Protein AF-A0A4R1BH37-F1 (afdb_monomer)

Solvent-accessible surface area (backbone atoms only — not comparable to full-atom values): 6910 Å² total; per-residue (Å²): 141,81,88,80,86,77,82,84,83,76,87,78,87,71,73,80,75,77,74,80,73,77,69,78,73,62,72,73,43,74,45,55,80,87,76,47,50,66,44,36,47,52,44,47,51,53,51,50,50,56,37,46,77,72,46,26,46,81,37,82,75,42,35,30,42,54,98,69,37,42,34,42,36,29,34,40,34,41,74,90,49,98,51,72,41,73,45,74,50,37,25,31,73,80,26,50,68,58,87,84,79,88,71,98,50,96,68,86,130

Sequence (109 aa):
MKKILLAGILLSASTLSIVEANATSSPVHHVQRLALPKNVADAFSAFEAQYAAQGFILTNVQWSHSKNKYTATYLIADMASDNVYDGSASWLANGQRVTGGTGSGTTPE

Radius of gyration: 25.12 Å; Cα contacts (8 Å, |Δi|>4): 136; chains: 1; bounding box: 30×71×72 Å

Foldseek 3Di:
DDDDDDDDDDDDPDDPPPPPPPPPVPPFPWDDLVRAQPLQNVLVVVVQVVLVVVQWHWAPWIWTDDDQKIKTWTWIQHNVDRDIWTDMWMAGSNNHTDPDDDDPTPDDD

Secondary structure (DSSP, 8-state):
----------------------------EEEPGGGS-HHHHHHHHHHHHHHHHTTEEEEEEEEEEETTEEEEEEEEEESSSS-EEEEEEEEETTS-B---S--------

Structure (mmCIF, N/CA/C/O backbone):
data_AF-A0A4R1BH37-F1
#
_entry.id   AF-A0A4R1BH37-F1
#
loop_
_atom_site.group_PDB
_atom_site.id
_atom_site.type_symbol
_atom_site.label_atom_id
_atom_site.label_alt_id
_atom_site.label_comp_id
_atom_site.label_asym_id
_atom_site.label_entity_id
_atom_site.label_seq_id
_atom_site.pdbx_PDB_ins_code
_atom_site.Cartn_x
_atom_site.Cartn_y
_atom_site.Cartn_z
_atom_site.occupancy
_atom_site.B_iso_or_equiv
_atom_site.auth_seq_id
_atom_site.auth_comp_id
_atom_site.auth_asym_id
_atom_site.auth_atom_id
_atom_site.pdbx_PDB_model_num
ATOM 1 N N . MET A 1 1 ? -9.038 59.282 54.828 1.00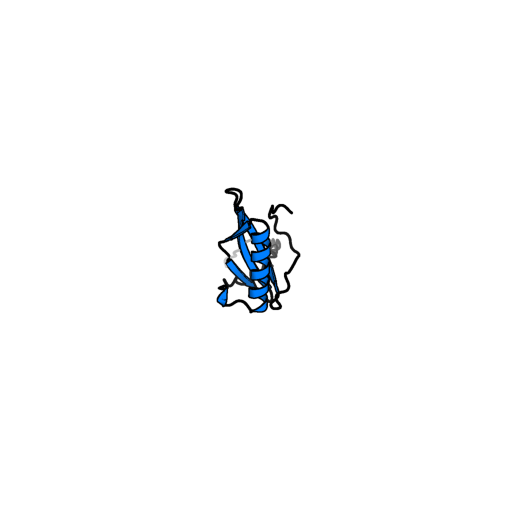 45.56 1 MET A N 1
ATOM 2 C CA . MET A 1 1 ? -9.546 59.917 53.592 1.00 45.56 1 MET A CA 1
ATOM 3 C C . MET A 1 1 ? -8.465 59.874 52.522 1.00 45.56 1 MET A C 1
ATOM 5 O O . MET A 1 1 ? -7.457 60.548 52.676 1.00 45.56 1 MET A O 1
ATOM 9 N N . LYS A 1 2 ? -8.654 59.091 51.456 1.00 36.28 2 LYS A N 1
ATOM 10 C CA . LYS A 1 2 ? -8.012 59.322 50.155 1.00 36.28 2 LYS A CA 1
ATOM 11 C C . LYS A 1 2 ? -8.803 58.545 49.110 1.00 36.28 2 LYS A C 1
ATOM 13 O O . LYS A 1 2 ? -8.931 57.330 49.196 1.00 36.28 2 LYS A O 1
ATOM 18 N N . LYS A 1 3 ? -9.443 59.297 48.222 1.00 49.47 3 LYS A N 1
ATOM 19 C CA . LYS A 1 3 ? -10.235 58.794 47.104 1.00 49.47 3 LYS A CA 1
ATOM 20 C C . LYS A 1 3 ? -9.249 58.372 46.022 1.00 49.47 3 LYS A C 1
ATOM 22 O O . LYS A 1 3 ? -8.390 59.173 45.667 1.00 49.47 3 LYS A O 1
ATOM 27 N N . ILE A 1 4 ? -9.387 57.163 45.499 1.00 63.59 4 ILE A N 1
ATOM 28 C CA . ILE A 1 4 ? -8.794 56.804 44.214 1.00 63.59 4 ILE A CA 1
ATOM 29 C C . ILE A 1 4 ? -9.963 56.365 43.342 1.00 63.59 4 ILE A C 1
ATOM 31 O O . ILE A 1 4 ? -10.448 55.243 43.441 1.00 63.59 4 ILE A O 1
ATOM 35 N N . LEU A 1 5 ? -10.469 57.320 42.559 1.00 48.69 5 LEU A N 1
ATOM 36 C CA . LEU A 1 5 ? -11.171 57.007 41.325 1.00 48.69 5 LEU A CA 1
ATOM 37 C C . LEU A 1 5 ? -10.109 56.561 40.323 1.00 48.69 5 LEU A C 1
ATOM 39 O O . LEU A 1 5 ? -9.158 57.306 40.083 1.00 48.69 5 LEU A O 1
ATOM 43 N N . LEU A 1 6 ? -10.314 55.414 39.684 1.00 52.66 6 LEU A N 1
ATOM 44 C CA . LEU A 1 6 ? -9.808 55.230 38.335 1.00 52.66 6 LEU A CA 1
ATOM 45 C C . LEU A 1 6 ? -10.910 54.631 37.471 1.00 52.66 6 LEU A C 1
ATOM 47 O O . LEU A 1 6 ? -11.567 53.660 37.837 1.00 52.66 6 LEU A O 1
ATOM 51 N N . ALA A 1 7 ? -11.150 55.355 36.386 1.00 52.69 7 ALA A N 1
ATOM 52 C CA . ALA A 1 7 ? -12.217 55.196 35.428 1.00 52.69 7 ALA A CA 1
ATOM 53 C C . ALA A 1 7 ? -12.138 53.862 34.678 1.00 52.69 7 ALA A C 1
ATOM 55 O O . ALA A 1 7 ? -11.090 53.224 34.596 1.00 52.69 7 ALA A O 1
ATOM 56 N N . GLY A 1 8 ? -13.296 53.469 34.153 1.00 50.03 8 GLY A N 1
ATOM 57 C CA . GLY A 1 8 ? -13.548 52.179 33.546 1.00 50.03 8 GLY A CA 1
ATOM 58 C C . GLY A 1 8 ? -12.628 51.800 32.393 1.00 50.03 8 GLY A C 1
ATOM 59 O O . GLY A 1 8 ? -12.232 52.611 31.560 1.00 50.03 8 GLY A O 1
ATOM 60 N N . ILE A 1 9 ? -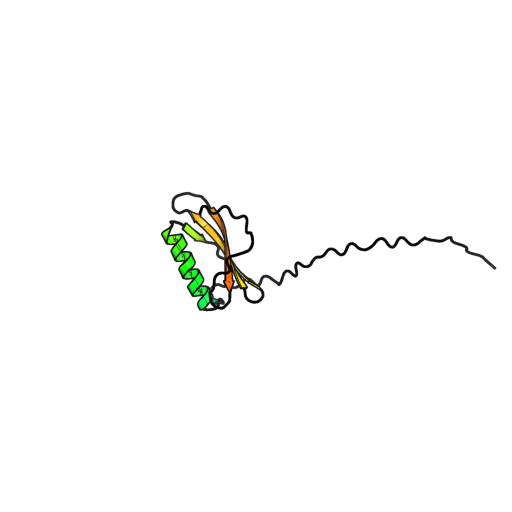12.400 50.496 32.316 1.00 55.41 9 ILE A N 1
ATOM 61 C CA . ILE A 1 9 ? -12.048 49.812 31.083 1.00 55.41 9 ILE A CA 1
ATOM 62 C C . ILE A 1 9 ? -13.338 49.118 30.661 1.00 55.41 9 ILE A C 1
ATOM 64 O O . ILE A 1 9 ? -13.776 48.148 31.280 1.00 55.41 9 ILE A O 1
ATOM 68 N N . LEU A 1 10 ? -14.006 49.723 29.677 1.00 51.03 10 LEU A N 1
ATOM 69 C CA . LEU A 1 10 ? -15.172 49.150 29.027 1.00 51.03 10 LEU A CA 1
ATOM 70 C C . LEU A 1 10 ? -14.824 47.769 28.466 1.00 51.03 10 LEU A C 1
ATOM 72 O O . LEU A 1 10 ? -13.775 47.568 27.855 1.00 51.03 10 LEU A O 1
ATOM 76 N N . LEU A 1 11 ? -15.771 46.853 28.650 1.00 46.66 11 LEU A N 1
ATOM 77 C CA . 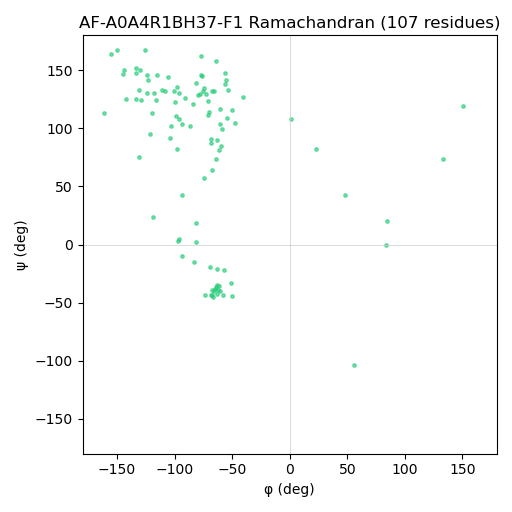LEU A 1 11 ? -15.879 45.582 27.957 1.00 46.66 11 LEU A CA 1
ATOM 78 C C . LEU A 1 11 ? -15.548 45.730 26.465 1.00 46.66 11 LEU A C 1
ATOM 80 O O . LEU A 1 11 ? -16.181 46.498 25.746 1.00 46.66 11 LEU A O 1
ATOM 84 N N . SER A 1 12 ? -14.626 44.905 25.985 1.00 52.03 12 SER A N 1
ATOM 85 C CA . SER A 1 12 ? -14.561 44.491 24.584 1.00 52.03 12 SER A CA 1
ATOM 86 C C . SER A 1 12 ? -14.431 42.976 24.567 1.00 52.03 12 SER A C 1
ATOM 88 O O . SER A 1 12 ? -13.356 42.410 24.389 1.00 52.03 12 SER A O 1
ATOM 90 N N . ALA A 1 13 ? -15.556 42.320 24.852 1.00 56.38 13 ALA A N 1
ATOM 91 C CA . ALA A 1 13 ? -15.757 40.915 24.557 1.00 56.38 13 ALA A CA 1
ATOM 92 C C . ALA A 1 13 ? -15.826 40.762 23.032 1.00 56.38 13 ALA A C 1
ATOM 94 O O . ALA A 1 13 ? -16.899 40.825 22.440 1.00 56.38 13 ALA A O 1
ATOM 95 N N . SER A 1 14 ? -14.670 40.591 22.403 1.00 49.44 14 SER 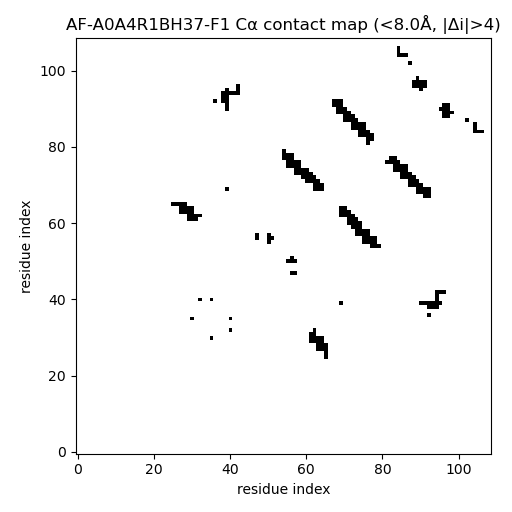A N 1
ATOM 96 C CA . SER A 1 14 ? -14.583 40.176 21.007 1.00 49.44 14 SER A CA 1
ATOM 97 C C . SER A 1 14 ? -14.189 38.712 21.011 1.00 49.44 14 SER A C 1
ATOM 99 O O . SER A 1 14 ? -13.020 38.364 21.151 1.00 49.44 14 SER A O 1
ATOM 101 N N . THR A 1 15 ? -15.234 37.887 20.998 1.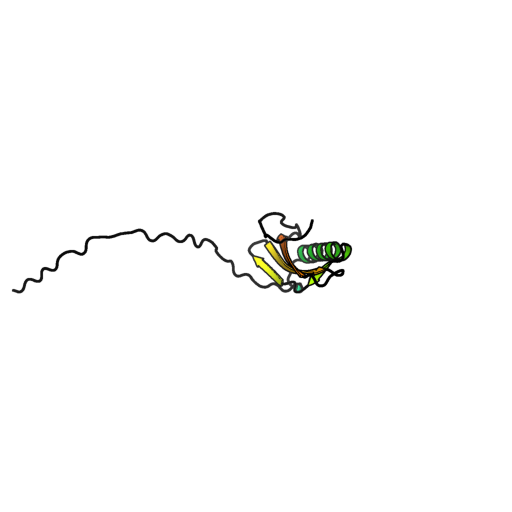00 54.69 15 THR A N 1
ATOM 102 C CA . THR A 1 15 ? -15.280 36.476 20.608 1.00 54.69 15 THR A CA 1
ATOM 103 C C . THR A 1 15 ? -13.930 35.900 20.188 1.00 54.69 15 THR A C 1
ATOM 105 O O . THR A 1 15 ? -13.442 36.183 19.095 1.00 54.69 15 THR A O 1
ATOM 108 N N . LEU A 1 16 ? -13.369 35.044 21.049 1.00 42.12 16 LEU A N 1
ATOM 109 C CA . LEU A 1 16 ? -12.428 34.013 20.630 1.00 42.12 16 LEU A CA 1
ATOM 110 C C . LEU A 1 16 ? -13.057 33.316 19.427 1.00 42.12 16 LEU A C 1
ATOM 112 O O . LEU A 1 16 ? -14.024 32.569 19.582 1.00 42.12 16 LEU A O 1
ATOM 116 N N . SER A 1 17 ? -12.552 33.609 18.231 1.00 44.69 17 SER A N 1
ATOM 117 C CA . SER A 1 17 ? -12.804 32.777 17.069 1.00 44.69 17 SER A CA 1
ATOM 118 C C . SER A 1 17 ? -12.376 31.384 17.483 1.00 44.69 17 SER A C 1
ATOM 120 O O . SER A 1 17 ? -11.192 31.131 17.717 1.00 44.69 17 SER A O 1
ATOM 122 N N . ILE A 1 18 ? -13.365 30.517 17.675 1.00 47.25 18 ILE A N 1
ATOM 123 C CA . ILE A 1 18 ? -13.159 29.093 17.840 1.00 47.25 18 ILE A CA 1
ATOM 124 C C . ILE A 1 18 ? -12.453 28.688 16.556 1.00 47.25 18 ILE A C 1
ATOM 126 O O . ILE A 1 18 ? -13.064 28.581 15.496 1.00 47.25 18 ILE A O 1
ATOM 130 N N . VAL A 1 19 ? -11.132 28.555 16.632 1.00 44.12 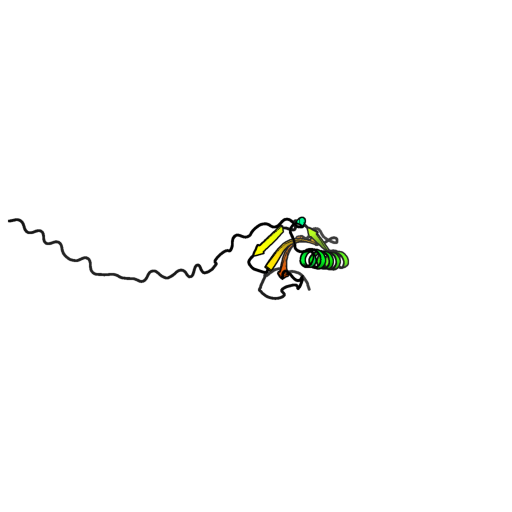19 VAL A N 1
ATOM 131 C CA . VAL A 1 19 ? -10.400 27.760 15.667 1.00 44.12 19 VAL A CA 1
ATOM 132 C C . VAL A 1 19 ? -11.000 26.380 15.855 1.00 44.12 19 VAL A C 1
ATOM 134 O O . VAL A 1 19 ? -10.745 25.723 16.865 1.00 44.12 19 VAL A O 1
ATOM 137 N N . GLU A 1 20 ? -11.859 25.967 14.929 1.00 43.53 20 GLU A N 1
ATOM 138 C CA . GLU A 1 20 ? -12.216 24.567 14.768 1.00 43.53 20 GLU A CA 1
ATOM 139 C C . GLU A 1 20 ? -10.945 23.825 14.343 1.00 43.53 20 GLU A C 1
ATOM 141 O O . GLU A 1 20 ? -10.768 23.408 13.204 1.00 43.53 20 GLU A O 1
ATOM 146 N N . ALA A 1 21 ? -10.027 23.634 15.290 1.00 43.50 21 ALA A N 1
ATOM 147 C CA . ALA A 1 21 ? -9.000 22.616 15.228 1.00 43.50 21 ALA A CA 1
ATOM 148 C C . ALA A 1 21 ? -9.677 21.272 15.513 1.00 43.50 21 ALA A C 1
ATOM 150 O O . ALA A 1 21 ? -9.320 20.557 16.442 1.00 43.50 21 ALA A O 1
ATOM 151 N N . ASN A 1 22 ? -10.682 20.926 14.707 1.00 44.53 22 ASN A N 1
ATOM 152 C CA . ASN A 1 22 ? -11.249 19.589 14.685 1.00 44.53 22 ASN A CA 1
ATOM 153 C C . ASN A 1 22 ? -10.567 18.755 13.597 1.00 44.53 22 ASN A C 1
ATOM 155 O O . ASN A 1 22 ? -11.186 17.988 12.872 1.00 44.53 22 ASN A O 1
ATOM 159 N N . ALA A 1 23 ? -9.246 18.880 13.510 1.00 42.28 23 ALA A N 1
ATOM 160 C CA . ALA A 1 23 ? -8.416 17.757 13.141 1.00 42.28 23 ALA A CA 1
ATOM 161 C C . ALA A 1 23 ? -7.896 17.191 14.460 1.00 42.28 23 ALA A C 1
ATOM 163 O O . ALA A 1 23 ? -6.785 17.497 14.890 1.00 42.28 23 ALA A O 1
ATOM 164 N N . THR A 1 24 ? -8.713 16.367 15.127 1.00 45.62 24 THR A N 1
ATOM 165 C CA . THR A 1 24 ? -8.169 15.364 16.042 1.00 45.62 24 THR A CA 1
ATOM 166 C C . THR A 1 24 ? -7.276 14.475 15.185 1.00 45.62 24 THR A C 1
ATOM 168 O O . THR A 1 24 ? -7.719 13.469 14.627 1.00 45.62 24 THR A O 1
ATOM 171 N N . SER A 1 25 ? -6.032 14.913 15.003 1.00 43.72 25 SER A N 1
ATOM 172 C CA . SER A 1 25 ? -4.960 14.117 14.446 1.00 43.72 25 SER A CA 1
ATOM 173 C C . SER A 1 25 ? -4.786 12.989 15.444 1.00 43.72 25 SER A C 1
ATOM 175 O O . SER A 1 25 ? -4.139 13.131 16.480 1.00 43.72 25 SER A O 1
ATOM 177 N N . SER A 1 26 ? -5.526 11.903 15.211 1.00 43.88 26 SER A N 1
ATOM 178 C CA . SER A 1 26 ? -5.289 10.660 15.923 1.00 43.88 26 SER A CA 1
ATOM 179 C C . SER A 1 26 ? -3.811 10.362 15.723 1.00 43.88 26 SER A C 1
ATOM 181 O O . SER A 1 26 ? -3.352 10.503 14.584 1.00 43.88 26 SER A O 1
ATOM 183 N N . PRO A 1 27 ? -3.063 10.015 16.782 1.00 49.16 27 PRO A N 1
ATOM 184 C CA . PRO A 1 27 ? -1.654 9.702 16.640 1.00 49.16 27 PRO A CA 1
ATOM 185 C C . PRO A 1 27 ? -1.518 8.687 15.508 1.00 49.16 27 PRO A C 1
ATOM 187 O O . PRO A 1 27 ? -2.103 7.604 15.548 1.00 49.16 27 PRO A O 1
ATOM 190 N N . VAL A 1 28 ? -0.837 9.100 14.442 1.00 51.22 28 VAL A N 1
ATOM 191 C CA . VAL A 1 28 ? -0.531 8.255 13.296 1.00 51.22 28 VAL A CA 1
ATOM 192 C C . VAL A 1 28 ? 0.462 7.232 13.828 1.00 51.22 28 VAL A C 1
ATOM 194 O O . VAL A 1 28 ? 1.662 7.480 13.899 1.00 51.22 28 VAL A O 1
ATOM 197 N N . HIS A 1 29 ? -0.054 6.106 14.313 1.00 55.97 29 HIS A N 1
ATOM 198 C CA . HIS A 1 29 ? 0.789 5.013 14.762 1.00 55.97 29 HIS A CA 1
ATOM 199 C C . HIS A 1 29 ? 1.416 4.403 13.521 1.00 55.97 29 HIS A C 1
ATOM 201 O O . HIS A 1 29 ? 0.705 3.815 12.705 1.00 55.97 29 HIS A O 1
ATOM 207 N N . HIS A 1 30 ? 2.729 4.571 13.373 1.00 60.47 30 HIS A N 1
ATOM 208 C CA . HIS A 1 30 ? 3.482 3.863 12.351 1.00 60.47 30 HIS A CA 1
ATOM 209 C C . HIS A 1 30 ? 3.354 2.362 12.609 1.00 60.47 30 HIS A C 1
ATOM 211 O O . HIS A 1 30 ? 3.756 1.863 13.662 1.00 60.47 30 HIS A O 1
ATOM 217 N N . VAL A 1 31 ? 2.746 1.651 11.665 1.00 61.72 31 VAL A N 1
ATOM 218 C CA . VAL A 1 31 ? 2.553 0.204 11.741 1.00 61.72 31 VAL A CA 1
ATOM 219 C C . VAL A 1 31 ? 3.661 -0.452 10.928 1.00 61.72 31 VAL A C 1
ATOM 221 O O . VAL A 1 31 ? 3.990 -0.019 9.829 1.00 61.72 31 VAL A O 1
ATOM 224 N N . GLN A 1 32 ? 4.279 -1.501 11.457 1.00 71.00 32 GLN A N 1
ATOM 225 C CA . GLN A 1 32 ? 5.162 -2.325 10.634 1.00 71.00 32 GLN A CA 1
ATOM 226 C C . GLN A 1 32 ? 4.311 -3.237 9.754 1.00 71.00 32 GLN A C 1
ATOM 228 O O . GLN A 1 32 ? 3.283 -3.732 10.207 1.00 71.00 32 GLN A O 1
ATOM 233 N N . ARG A 1 33 ? 4.753 -3.537 8.526 1.00 66.75 33 ARG A N 1
ATOM 234 C CA . ARG A 1 33 ? 4.027 -4.441 7.609 1.00 66.75 33 ARG A CA 1
ATOM 235 C C . ARG A 1 33 ? 3.643 -5.781 8.266 1.00 66.75 33 ARG A C 1
ATOM 237 O O . ARG A 1 33 ? 2.572 -6.305 7.992 1.00 66.75 33 ARG A O 1
ATOM 244 N N . LEU A 1 34 ? 4.477 -6.288 9.179 1.00 63.53 34 LEU A N 1
ATOM 245 C CA . LEU A 1 34 ? 4.249 -7.526 9.941 1.00 63.53 34 LEU A CA 1
ATOM 246 C C . LEU A 1 34 ? 3.115 -7.439 10.979 1.00 63.53 34 LEU A C 1
ATOM 248 O O . LEU A 1 34 ? 2.600 -8.467 11.403 1.00 63.53 34 LEU A O 1
ATOM 252 N N . ALA A 1 35 ? 2.727 -6.231 11.389 1.00 79.50 35 ALA A N 1
ATOM 253 C CA . ALA A 1 35 ? 1.663 -5.982 12.360 1.00 79.50 35 ALA A CA 1
ATOM 254 C C . ALA A 1 35 ? 0.302 -5.684 11.698 1.00 79.50 35 ALA A C 1
ATOM 256 O O . ALA A 1 35 ? -0.664 -5.353 12.388 1.00 79.50 35 ALA A O 1
ATOM 257 N N . LEU A 1 36 ? 0.208 -5.779 10.367 1.00 86.69 36 LEU A N 1
ATOM 258 C CA . LEU A 1 36 ? -1.053 -5.617 9.647 1.00 86.69 36 LEU A CA 1
ATOM 259 C C . LEU A 1 36 ? -1.926 -6.872 9.788 1.00 86.69 36 LEU A C 1
ATOM 261 O O . LEU A 1 36 ? -1.406 -7.990 9.763 1.00 86.69 36 LEU A O 1
ATOM 265 N N . PRO A 1 37 ? -3.261 -6.724 9.857 1.00 91.00 37 PRO A N 1
ATOM 266 C CA . PRO A 1 37 ? -4.165 -7.856 9.716 1.00 91.00 37 PRO A CA 1
ATOM 267 C C . PRO A 1 37 ? -3.897 -8.598 8.408 1.00 91.00 37 PRO A C 1
ATOM 269 O O . PRO A 1 37 ? -3.681 -7.965 7.372 1.00 91.00 37 PRO A O 1
ATOM 272 N N . LYS A 1 38 ? -3.984 -9.933 8.434 1.00 91.19 38 LYS A N 1
ATOM 273 C CA . LYS A 1 38 ? -3.727 -10.775 7.255 1.00 91.19 38 LYS A CA 1
ATOM 274 C C . LYS A 1 38 ? -4.500 -10.304 6.018 1.00 91.19 38 LYS A C 1
ATOM 276 O O . LYS A 1 38 ? -3.909 -10.155 4.960 1.00 91.19 38 LYS A O 1
ATOM 281 N N . ASN A 1 39 ? -5.780 -9.970 6.176 1.00 92.25 39 ASN A N 1
ATOM 282 C CA . ASN A 1 39 ? -6.617 -9.494 5.072 1.00 92.25 39 ASN A CA 1
ATOM 283 C C . ASN A 1 39 ? -6.095 -8.189 4.443 1.00 92.25 39 ASN A C 1
ATOM 285 O O . ASN A 1 39 ? -6.189 -8.009 3.234 1.00 92.25 39 ASN A O 1
ATOM 289 N N . VAL A 1 40 ? -5.530 -7.284 5.250 1.00 93.62 40 VAL A N 1
ATOM 290 C CA . VAL A 1 40 ? -4.934 -6.027 4.768 1.00 93.62 40 VAL A CA 1
ATOM 291 C C . VAL A 1 40 ? -3.603 -6.301 4.071 1.00 93.62 40 VAL A C 1
ATOM 293 O O . VAL A 1 40 ? -3.356 -5.759 2.998 1.00 93.62 40 VAL A O 1
ATOM 296 N N . ALA A 1 41 ? -2.764 -7.168 4.643 1.00 91.88 41 ALA A N 1
ATOM 297 C CA . ALA A 1 41 ? -1.491 -7.554 4.040 1.00 91.88 41 ALA A CA 1
ATOM 298 C C . ALA A 1 41 ? -1.681 -8.27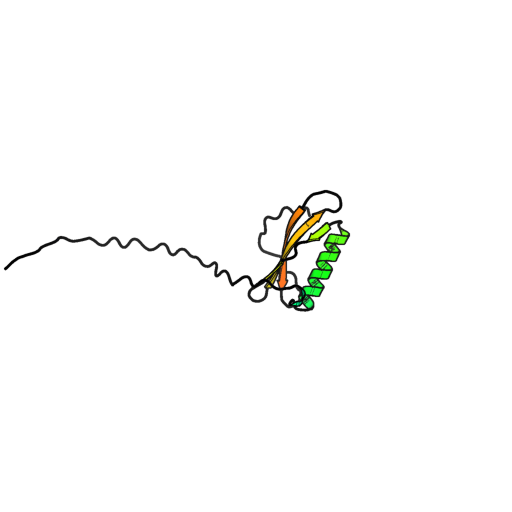6 2.692 1.00 91.88 41 ALA A C 1
ATOM 300 O O . ALA A 1 41 ? -0.977 -7.971 1.726 1.00 91.88 41 ALA A O 1
ATOM 301 N N . ASP A 1 42 ? -2.656 -9.183 2.605 1.00 93.50 42 ASP A N 1
ATOM 302 C CA . ASP A 1 42 ? -2.997 -9.906 1.378 1.00 93.50 42 ASP A CA 1
ATOM 303 C C . ASP A 1 42 ? -3.563 -8.939 0.317 1.00 93.50 42 ASP A C 1
ATOM 305 O O . ASP A 1 42 ? -3.116 -8.949 -0.831 1.00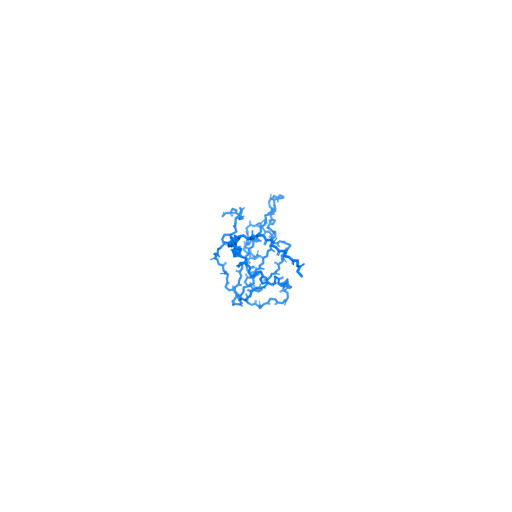 93.50 42 ASP A O 1
ATOM 309 N N . ALA A 1 43 ? -4.474 -8.035 0.706 1.00 93.19 43 ALA A N 1
ATOM 310 C CA . ALA A 1 43 ? -5.023 -7.015 -0.192 1.00 93.19 43 ALA A CA 1
ATOM 311 C C . ALA A 1 43 ? -3.951 -6.047 -0.718 1.00 93.19 43 ALA A C 1
ATOM 313 O O . ALA A 1 43 ? -3.975 -5.677 -1.893 1.00 93.19 43 ALA A O 1
ATOM 314 N N . PHE A 1 44 ? -2.991 -5.656 0.124 1.00 93.06 44 PHE A N 1
ATOM 315 C CA . PHE A 1 44 ? -1.861 -4.836 -0.306 1.00 93.06 44 PHE A CA 1
ATOM 316 C C . PHE A 1 44 ? -0.920 -5.587 -1.248 1.00 93.06 44 PHE A C 1
ATOM 318 O O . PHE A 1 44 ? -0.464 -5.017 -2.231 1.00 93.06 44 PHE A O 1
ATOM 325 N N . SER A 1 45 ? -0.673 -6.873 -1.002 1.00 92.56 45 SER A N 1
ATOM 326 C CA . SER A 1 45 ? 0.186 -7.682 -1.877 1.00 92.56 45 SER A CA 1
ATOM 327 C C . SER A 1 45 ? -0.433 -7.847 -3.273 1.00 92.56 45 SER A C 1
ATOM 329 O O . SER A 1 45 ? 0.265 -7.759 -4.281 1.00 92.56 45 SER A O 1
ATOM 331 N N . ALA A 1 46 ? -1.760 -8.006 -3.355 1.00 93.44 46 ALA A N 1
ATOM 332 C CA . ALA A 1 46 ? -2.479 -7.988 -4.631 1.00 93.44 46 ALA A CA 1
ATOM 333 C C . ALA A 1 46 ? -2.387 -6.620 -5.332 1.00 93.44 46 ALA A C 1
ATOM 335 O O . ALA A 1 46 ? -2.273 -6.555 -6.554 1.00 93.44 46 ALA A O 1
ATOM 336 N N . PHE A 1 47 ? -2.405 -5.530 -4.564 1.00 92.44 47 PHE A N 1
ATOM 337 C CA . PHE A 1 47 ? -2.243 -4.171 -5.076 1.00 92.44 47 PHE A CA 1
ATOM 338 C C . PHE A 1 47 ? -0.823 -3.910 -5.613 1.00 92.44 47 PHE A C 1
ATOM 340 O O . PHE A 1 47 ? -0.681 -3.382 -6.713 1.00 92.44 47 PHE A O 1
ATOM 347 N N . GLU A 1 48 ? 0.223 -4.350 -4.907 1.00 91.94 48 GLU A N 1
ATOM 348 C CA . GLU A 1 48 ? 1.609 -4.315 -5.401 1.00 91.94 48 GLU A CA 1
ATOM 349 C C . GLU A 1 48 ? 1.753 -5.089 -6.720 1.00 91.94 48 GLU A C 1
ATOM 351 O O . GLU A 1 48 ? 2.364 -4.590 -7.662 1.00 91.94 48 GLU A O 1
ATOM 356 N N . ALA A 1 49 ? 1.138 -6.273 -6.825 1.00 91.81 49 ALA A N 1
ATOM 357 C CA . ALA A 1 49 ? 1.172 -7.074 -8.049 1.00 91.81 49 ALA A CA 1
ATOM 358 C C . ALA A 1 49 ? 0.498 -6.371 -9.244 1.00 91.81 49 ALA A C 1
ATOM 360 O O . ALA A 1 49 ? 0.975 -6.497 -10.370 1.00 91.81 49 ALA A O 1
ATOM 361 N N . GLN A 1 50 ? -0.575 -5.604 -9.013 1.00 92.38 50 GLN A N 1
ATOM 362 C CA . GLN A 1 50 ? -1.226 -4.806 -10.061 1.00 92.38 50 GLN A CA 1
ATOM 363 C C . GLN A 1 50 ? -0.325 -3.679 -10.577 1.00 92.38 50 GLN A C 1
ATOM 365 O O . GLN A 1 50 ? -0.298 -3.442 -11.782 1.00 92.38 50 GLN A O 1
ATOM 370 N N . TYR A 1 51 ? 0.414 -2.999 -9.696 1.00 89.62 51 TYR A N 1
ATOM 371 C CA . TYR A 1 51 ? 1.391 -1.982 -10.105 1.00 89.62 51 TYR A CA 1
ATOM 372 C C . TYR A 1 51 ? 2.573 -2.614 -10.845 1.00 89.62 51 TYR A C 1
ATOM 374 O O . TYR A 1 51 ? 2.946 -2.139 -11.915 1.00 89.62 51 TYR A O 1
ATOM 382 N N . ALA A 1 52 ? 3.089 -3.742 -10.350 1.00 91.38 52 ALA A N 1
ATOM 383 C CA . ALA A 1 52 ? 4.178 -4.467 -11.002 1.00 91.38 52 ALA A CA 1
ATOM 384 C C . ALA A 1 52 ? 3.800 -4.936 -12.415 1.00 91.38 52 ALA A C 1
ATOM 386 O O . ALA A 1 52 ? 4.601 -4.818 -13.340 1.00 91.38 52 ALA A O 1
ATOM 387 N N . ALA A 1 53 ? 2.561 -5.400 -12.613 1.00 89.19 53 ALA A N 1
ATOM 388 C CA . ALA A 1 53 ? 2.045 -5.776 -13.931 1.00 89.19 53 ALA A CA 1
ATOM 389 C C . ALA A 1 53 ? 1.964 -4.595 -14.919 1.00 89.19 53 ALA A C 1
ATOM 391 O O . ALA A 1 53 ? 1.950 -4.815 -16.127 1.00 89.19 53 ALA A O 1
ATOM 392 N N . GLN A 1 54 ? 1.930 -3.359 -14.414 1.00 90.25 54 GLN A N 1
ATOM 393 C CA . GLN A 1 54 ? 1.915 -2.121 -15.197 1.00 90.25 54 GLN A CA 1
ATOM 394 C C . GLN A 1 54 ? 3.310 -1.493 -15.357 1.00 90.25 54 GLN A C 1
ATOM 396 O O . GLN A 1 54 ? 3.430 -0.429 -15.952 1.00 90.25 54 GLN A O 1
ATOM 401 N N . GLY A 1 55 ? 4.365 -2.140 -14.850 1.00 90.19 55 GLY A N 1
ATOM 402 C CA . GLY A 1 55 ? 5.730 -1.613 -14.912 1.00 90.19 55 GLY A CA 1
ATOM 403 C C . GLY A 1 55 ? 6.074 -0.630 -13.792 1.00 90.19 55 GLY A C 1
ATOM 404 O O . GLY A 1 55 ? 7.025 0.128 -13.931 1.00 90.19 55 GLY A O 1
ATOM 405 N N . PHE A 1 56 ? 5.338 -0.647 -12.679 1.00 91.81 56 PHE A N 1
ATOM 406 C CA . PHE A 1 56 ? 5.607 0.197 -11.517 1.00 91.81 56 PHE A CA 1
ATOM 407 C C . PHE A 1 56 ? 5.985 -0.623 -10.283 1.00 91.81 56 PHE A C 1
ATOM 409 O O . PHE A 1 56 ? 5.430 -1.692 -10.031 1.00 91.81 56 PHE A O 1
ATOM 416 N N . ILE A 1 57 ? 6.873 -0.090 -9.446 1.00 92.25 57 ILE A N 1
ATOM 417 C CA . ILE A 1 57 ? 7.248 -0.697 -8.163 1.00 92.25 57 ILE A CA 1
ATOM 418 C C . ILE A 1 57 ? 6.872 0.247 -7.026 1.00 92.25 57 ILE A C 1
ATOM 420 O O . ILE A 1 57 ? 7.226 1.424 -7.037 1.00 92.25 57 ILE A O 1
ATOM 424 N N . LEU A 1 58 ? 6.186 -0.282 -6.011 1.00 91.88 58 LEU A N 1
ATOM 425 C CA . LEU A 1 58 ? 5.907 0.457 -4.782 1.00 91.88 58 LEU A CA 1
ATOM 426 C C . LEU A 1 58 ? 7.105 0.338 -3.831 1.00 91.88 58 LEU A C 1
ATOM 428 O O . LEU A 1 58 ? 7.497 -0.759 -3.437 1.00 91.88 58 LEU A O 1
ATOM 432 N N . THR A 1 59 ? 7.691 1.467 -3.449 1.00 89.12 59 THR A N 1
ATOM 433 C CA . THR A 1 59 ? 8.867 1.553 -2.574 1.00 89.12 59 THR A CA 1
ATOM 434 C C . THR A 1 59 ? 8.597 2.468 -1.381 1.00 89.12 59 THR A C 1
ATOM 436 O O . THR A 1 59 ? 7.587 3.170 -1.334 1.00 89.12 59 THR A O 1
ATOM 439 N N . ASN A 1 60 ? 9.481 2.427 -0.377 1.00 89.38 60 ASN A N 1
ATOM 440 C CA . ASN A 1 60 ? 9.372 3.220 0.853 1.00 89.38 60 ASN A CA 1
ATOM 441 C C . ASN A 1 60 ? 7.971 3.164 1.501 1.00 89.38 60 ASN A C 1
ATOM 443 O O . ASN A 1 60 ? 7.415 4.178 1.915 1.00 89.38 60 ASN A O 1
ATOM 447 N N . VAL A 1 61 ? 7.378 1.968 1.547 1.00 89.69 61 VAL A N 1
ATOM 448 C CA . VAL A 1 61 ? 6.016 1.783 2.054 1.00 89.69 61 VAL A CA 1
ATOM 449 C C . VAL A 1 61 ? 5.990 2.009 3.564 1.00 89.69 61 VAL A C 1
ATOM 451 O O . VAL A 1 61 ? 6.543 1.224 4.336 1.00 89.69 61 VAL A O 1
ATOM 454 N N . GLN A 1 62 ? 5.297 3.059 3.983 1.00 89.38 62 GLN A N 1
ATOM 455 C CA . GLN A 1 62 ? 5.039 3.402 5.374 1.00 89.38 62 GLN A CA 1
ATOM 456 C C . GLN A 1 62 ? 3.571 3.151 5.686 1.00 89.38 62 GLN A C 1
ATOM 458 O O . GLN A 1 62 ? 2.691 3.599 4.955 1.00 89.38 62 GLN A O 1
ATOM 463 N N . TRP A 1 63 ? 3.291 2.466 6.790 1.00 89.81 63 TRP A N 1
ATOM 464 C CA . TRP A 1 63 ? 1.918 2.226 7.215 1.00 89.81 63 TRP A CA 1
ATOM 465 C C . TRP A 1 63 ? 1.544 3.093 8.394 1.00 89.81 63 TRP A C 1
ATOM 467 O O . TRP A 1 63 ? 2.330 3.290 9.317 1.00 89.81 63 TRP A O 1
ATOM 477 N N . SER A 1 64 ? 0.295 3.530 8.397 1.00 89.19 64 SER A N 1
ATOM 478 C CA . SER A 1 64 ? -0.347 4.140 9.544 1.00 89.19 64 SER A CA 1
ATOM 479 C C . SER A 1 64 ? -1.692 3.497 9.825 1.00 89.19 64 SER A C 1
ATOM 481 O O . SER A 1 64 ? -2.375 3.019 8.918 1.00 89.19 64 SER A O 1
ATOM 483 N N . HIS A 1 65 ? -2.085 3.490 11.094 1.00 87.19 65 HIS A N 1
ATOM 484 C CA . HIS A 1 65 ? -3.402 3.029 11.504 1.00 87.19 65 HIS A CA 1
ATOM 485 C C . HIS A 1 65 ? -4.129 4.113 12.293 1.00 87.19 65 HIS A C 1
ATOM 487 O O . HIS A 1 65 ? -3.584 4.688 13.234 1.00 87.19 65 HIS A O 1
ATOM 493 N N . SER A 1 66 ? -5.375 4.376 11.904 1.00 85.56 66 SER A N 1
ATOM 494 C CA . SER A 1 66 ? -6.272 5.282 12.612 1.00 85.56 66 SER A CA 1
ATOM 495 C C . SER A 1 66 ? -7.692 4.727 12.582 1.00 85.56 66 SER A C 1
ATOM 497 O O . SER A 1 66 ? -8.247 4.444 11.517 1.00 85.56 66 SER A O 1
ATOM 499 N N . LYS A 1 67 ? -8.291 4.585 13.767 1.00 85.31 67 LYS A N 1
ATOM 500 C CA . LYS A 1 67 ? -9.627 4.006 13.977 1.00 85.31 67 LYS A CA 1
ATOM 501 C C . LYS A 1 67 ? -9.751 2.597 13.381 1.00 85.31 67 LYS A C 1
ATOM 503 O O . LYS A 1 67 ? -9.262 1.658 13.986 1.00 85.31 67 LYS A O 1
ATOM 508 N N . ASN A 1 68 ? -10.421 2.456 12.236 1.00 85.69 68 ASN A N 1
ATOM 509 C CA . ASN A 1 68 ? -10.644 1.182 11.540 1.00 85.69 68 ASN A CA 1
ATOM 510 C C . ASN A 1 68 ? -10.019 1.184 10.133 1.00 85.69 68 ASN A C 1
ATOM 512 O O . ASN A 1 68 ? -10.494 0.497 9.228 1.00 85.69 68 ASN A O 1
ATOM 516 N N . LYS A 1 69 ? -9.012 2.040 9.920 1.00 89.69 69 LYS A N 1
ATOM 517 C CA . LYS A 1 69 ? -8.403 2.287 8.615 1.00 89.69 69 LYS A CA 1
ATOM 518 C C . LYS A 1 69 ? -6.888 2.155 8.700 1.00 89.69 69 LYS A C 1
ATOM 520 O O . LYS A 1 69 ? -6.235 2.855 9.475 1.00 89.69 69 LYS A O 1
ATOM 525 N N . TYR A 1 70 ? -6.346 1.292 7.855 1.00 91.19 70 TYR A N 1
ATOM 526 C CA . TYR A 1 70 ? -4.920 1.123 7.613 1.00 91.19 70 TYR A CA 1
ATOM 527 C C . TYR A 1 70 ? -4.562 1.877 6.341 1.00 91.19 70 TYR A C 1
ATOM 529 O O . TYR A 1 70 ? -5.162 1.632 5.300 1.00 91.19 70 TYR A O 1
ATOM 537 N N . THR A 1 71 ? -3.622 2.810 6.416 1.00 91.62 71 THR A N 1
ATOM 538 C CA . THR A 1 71 ? -3.198 3.634 5.278 1.00 91.62 71 THR A CA 1
ATOM 539 C C . THR A 1 71 ? -1.744 3.332 4.963 1.00 91.62 71 THR A C 1
ATOM 541 O O . THR A 1 71 ? -0.904 3.455 5.852 1.00 91.62 71 THR A O 1
ATOM 544 N N . ALA A 1 72 ? -1.456 2.949 3.722 1.00 91.19 72 ALA A N 1
ATOM 545 C CA . ALA A 1 72 ? -0.101 2.873 3.199 1.00 91.19 72 ALA A CA 1
ATOM 546 C C . ALA A 1 72 ? 0.216 4.159 2.439 1.00 91.19 72 ALA A C 1
ATOM 548 O O . ALA A 1 72 ? -0.555 4.564 1.567 1.00 91.19 72 ALA A O 1
ATOM 549 N N . THR A 1 73 ? 1.358 4.754 2.746 1.00 91.19 73 THR A N 1
ATOM 550 C CA . THR A 1 73 ? 1.984 5.831 1.980 1.00 91.19 73 THR A CA 1
ATOM 551 C C . THR A 1 73 ? 3.241 5.258 1.342 1.00 91.19 73 THR A C 1
ATOM 553 O O . THR A 1 73 ? 3.981 4.537 2.008 1.00 91.19 73 THR A O 1
ATOM 556 N N . TYR A 1 74 ? 3.467 5.507 0.059 1.00 90.69 74 TYR A N 1
ATOM 557 C CA . TYR A 1 74 ? 4.531 4.853 -0.701 1.00 90.69 74 TYR A CA 1
ATOM 558 C C . TYR A 1 74 ? 4.969 5.709 -1.886 1.00 90.69 74 TYR A C 1
ATOM 560 O O . TYR A 1 74 ? 4.255 6.614 -2.309 1.00 90.69 74 TYR A O 1
ATOM 568 N N . LEU A 1 75 ? 6.135 5.384 -2.434 1.00 90.19 75 LEU A N 1
ATOM 569 C CA . LEU A 1 75 ? 6.642 5.941 -3.681 1.00 90.19 75 LEU A CA 1
ATOM 570 C C . LEU A 1 75 ? 6.405 4.943 -4.815 1.00 90.19 75 LEU A C 1
ATOM 572 O O . LEU A 1 75 ? 6.721 3.764 -4.676 1.00 90.19 75 LEU A O 1
ATOM 576 N N . ILE A 1 76 ? 5.860 5.407 -5.930 1.00 92.50 76 ILE A N 1
ATOM 577 C CA . ILE A 1 76 ? 5.649 4.636 -7.153 1.00 92.50 76 ILE A CA 1
ATOM 578 C C . ILE A 1 76 ? 6.832 4.938 -8.070 1.00 92.50 76 ILE A C 1
ATOM 580 O O . ILE A 1 76 ? 6.931 6.048 -8.587 1.00 92.50 76 ILE A O 1
ATOM 584 N N . ALA A 1 77 ? 7.733 3.978 -8.244 1.00 91.31 77 ALA A N 1
ATOM 585 C CA . ALA A 1 77 ? 8.826 4.071 -9.205 1.00 91.31 77 ALA A CA 1
ATOM 586 C C . ALA A 1 77 ? 8.376 3.481 -10.545 1.00 91.31 77 ALA A C 1
ATOM 588 O O . ALA A 1 77 ? 7.906 2.341 -10.580 1.00 91.31 77 ALA A O 1
ATOM 589 N N . ASP A 1 78 ? 8.510 4.246 -11.625 1.00 91.38 78 ASP A N 1
ATOM 590 C CA . ASP A 1 78 ? 8.348 3.744 -12.990 1.00 91.38 78 ASP A CA 1
ATOM 591 C C . ASP A 1 78 ? 9.584 2.923 -13.380 1.00 91.38 78 ASP A C 1
ATOM 593 O O . ASP A 1 78 ? 10.714 3.330 -13.140 1.00 91.38 78 ASP A O 1
ATOM 597 N N . MET A 1 79 ? 9.398 1.728 -13.936 1.00 85.81 79 MET A N 1
ATOM 598 C CA . MET A 1 79 ? 10.515 0.902 -14.403 1.00 85.81 79 MET A CA 1
ATOM 599 C C . MET A 1 79 ? 10.992 1.292 -15.806 1.00 85.81 79 MET A C 1
ATOM 601 O O . MET A 1 79 ? 12.069 0.865 -16.223 1.00 85.81 79 MET A O 1
ATOM 605 N N . ALA A 1 80 ? 10.200 2.065 -16.550 1.00 89.56 80 ALA A N 1
ATOM 606 C CA . ALA A 1 80 ? 10.529 2.538 -17.890 1.00 89.56 80 ALA A CA 1
ATOM 607 C C . ALA A 1 80 ? 11.181 3.933 -17.897 1.00 89.56 80 ALA A C 1
ATOM 609 O O . ALA A 1 80 ? 11.669 4.370 -18.941 1.00 89.56 80 ALA A O 1
ATOM 610 N N . SER A 1 81 ? 11.200 4.638 -16.761 1.00 88.06 81 SER A N 1
ATOM 611 C CA . SER A 1 81 ? 11.771 5.980 -16.626 1.00 88.06 81 SER A CA 1
ATOM 612 C C . SER A 1 81 ? 12.320 6.225 -15.216 1.00 88.06 81 SER A C 1
ATOM 614 O O . SER A 1 81 ? 12.011 5.484 -14.298 1.00 88.06 81 SER A O 1
ATOM 616 N N . ASP A 1 82 ? 13.094 7.290 -15.002 1.00 85.31 82 ASP A N 1
ATOM 617 C CA . ASP A 1 82 ? 13.578 7.663 -13.657 1.00 85.31 82 ASP A CA 1
ATOM 618 C C . ASP A 1 82 ? 12.527 8.440 -12.829 1.00 85.31 82 ASP A C 1
ATOM 620 O O . ASP A 1 82 ? 12.857 9.146 -11.872 1.00 85.31 82 ASP A O 1
ATOM 624 N N . ASN A 1 83 ? 11.248 8.358 -13.207 1.00 88.81 83 ASN A N 1
ATOM 625 C CA . ASN A 1 83 ? 10.181 9.085 -12.532 1.00 88.81 83 ASN A CA 1
ATOM 626 C C . ASN A 1 83 ? 9.720 8.367 -11.259 1.00 88.81 83 ASN A C 1
ATOM 628 O O . ASN A 1 83 ? 9.535 7.147 -11.224 1.00 88.81 83 ASN A O 1
ATOM 632 N N . VAL A 1 84 ? 9.471 9.161 -10.218 1.00 89.56 84 VAL A N 1
ATOM 633 C CA . VAL A 1 84 ? 8.956 8.694 -8.930 1.00 89.56 84 VAL A CA 1
ATOM 634 C C . VAL A 1 84 ? 7.771 9.558 -8.516 1.00 89.56 84 VAL A C 1
ATOM 636 O O . VAL A 1 84 ? 7.851 10.785 -8.560 1.00 89.56 84 VAL A O 1
ATOM 639 N N . TYR A 1 85 ? 6.685 8.914 -8.092 1.00 88.75 85 TYR A N 1
ATOM 640 C CA . TYR A 1 85 ? 5.437 9.576 -7.710 1.00 88.75 85 TYR A CA 1
ATOM 641 C C . TYR A 1 85 ? 5.035 9.220 -6.282 1.00 88.75 85 TYR A C 1
ATOM 643 O O . TYR A 1 85 ? 5.144 8.066 -5.871 1.00 88.75 85 TYR A O 1
ATOM 651 N N . ASP A 1 86 ? 4.509 10.184 -5.533 1.00 88.50 86 ASP A N 1
ATOM 652 C CA . ASP A 1 86 ? 3.908 9.910 -4.230 1.00 88.50 86 ASP A CA 1
ATOM 653 C C . ASP A 1 86 ? 2.539 9.241 -4.389 1.00 88.50 86 ASP A C 1
ATOM 655 O O . ASP A 1 86 ? 1.692 9.668 -5.177 1.00 88.50 86 ASP A O 1
ATOM 659 N N . GLY A 1 87 ? 2.302 8.197 -3.599 1.00 87.25 87 GLY A N 1
ATOM 660 C CA . GLY A 1 87 ? 1.056 7.450 -3.583 1.00 87.25 87 GLY A CA 1
ATOM 661 C C . GLY A 1 87 ? 0.557 7.197 -2.168 1.00 87.25 87 GLY A C 1
ATOM 662 O O . GLY A 1 87 ? 1.317 7.088 -1.203 1.00 87.25 87 GLY A O 1
ATOM 663 N N . SER A 1 88 ? -0.761 7.075 -2.040 1.00 91.00 88 SER A N 1
ATOM 664 C CA . SER A 1 88 ? -1.364 6.557 -0.820 1.00 91.00 88 SER A CA 1
ATOM 665 C C . SER A 1 88 ? -2.599 5.726 -1.122 1.00 91.00 88 SER A C 1
ATOM 667 O O . SER A 1 88 ? -3.352 5.993 -2.062 1.00 91.00 88 SER A O 1
ATOM 669 N N . ALA A 1 89 ? -2.818 4.706 -0.305 1.00 90.81 89 ALA A N 1
ATOM 670 C CA . ALA A 1 89 ? -4.015 3.888 -0.362 1.00 90.81 89 ALA A CA 1
ATOM 671 C C . ALA A 1 89 ? -4.431 3.472 1.049 1.00 90.81 89 ALA A C 1
ATOM 673 O O . ALA A 1 89 ? -3.614 3.371 1.961 1.00 90.81 89 ALA A O 1
ATOM 674 N N . SER A 1 90 ? -5.734 3.289 1.244 1.00 92.81 90 SER A N 1
ATOM 675 C CA . SER A 1 90 ? -6.323 2.943 2.534 1.00 92.81 90 SER A CA 1
ATOM 676 C C . SER A 1 90 ? -7.147 1.668 2.433 1.00 92.81 90 SER A C 1
ATOM 678 O O . SER A 1 90 ? -7.832 1.450 1.435 1.00 92.81 90 SER A O 1
ATOM 680 N N . TRP A 1 91 ? -7.148 0.876 3.500 1.00 94.06 91 TRP A N 1
ATOM 681 C CA . TRP A 1 91 ? -7.934 -0.344 3.647 1.00 94.06 91 TRP A CA 1
ATOM 682 C C . TRP A 1 91 ? -8.632 -0.379 5.000 1.00 94.06 91 TRP A C 1
ATOM 684 O O . TRP A 1 91 ? -8.110 0.105 6.006 1.00 94.06 91 TRP A O 1
ATOM 694 N N . LEU A 1 92 ? -9.814 -0.982 5.027 1.00 93.50 92 LEU A N 1
ATOM 695 C CA . LEU A 1 92 ? -10.460 -1.416 6.260 1.00 93.50 92 LEU A CA 1
ATOM 696 C C . LEU A 1 92 ? -9.802 -2.709 6.767 1.00 93.50 92 LEU A C 1
ATOM 698 O O . LEU A 1 92 ? -9.158 -3.428 6.004 1.00 93.50 92 LEU A O 1
ATOM 702 N N . ALA A 1 93 ? -10.004 -3.053 8.041 1.00 90.06 93 ALA A N 1
ATOM 703 C CA . ALA A 1 93 ? -9.436 -4.266 8.650 1.00 90.06 93 ALA A CA 1
ATOM 704 C C . ALA A 1 93 ? -9.818 -5.585 7.935 1.00 90.06 93 ALA A C 1
ATOM 706 O O . ALA A 1 93 ? -9.116 -6.589 8.054 1.00 90.06 93 ALA A O 1
ATOM 707 N N . ASN A 1 94 ? -10.916 -5.589 7.172 1.00 91.19 94 ASN A N 1
ATOM 708 C CA . ASN A 1 94 ? -11.358 -6.725 6.357 1.00 91.19 94 ASN A CA 1
ATOM 709 C C . ASN A 1 94 ? -10.630 -6.838 4.998 1.00 91.19 94 ASN A C 1
ATOM 711 O O . ASN A 1 94 ? -10.959 -7.727 4.222 1.00 91.19 94 ASN A O 1
ATOM 715 N N . GLY A 1 95 ? -9.670 -5.957 4.695 1.00 88.62 95 GLY A N 1
ATOM 716 C CA . GLY A 1 95 ? -8.949 -5.933 3.417 1.00 88.62 95 GLY A CA 1
ATOM 717 C C . GLY A 1 95 ? -9.674 -5.183 2.295 1.00 88.62 95 GLY A C 1
ATOM 718 O O . GLY A 1 95 ? -9.140 -5.061 1.196 1.00 88.62 95 GLY A O 1
ATOM 719 N N . GLN A 1 96 ? -10.863 -4.628 2.545 1.00 92.56 96 GLN A N 1
ATOM 720 C CA . GLN A 1 96 ? -11.555 -3.796 1.566 1.00 92.56 96 GLN A CA 1
ATOM 721 C C . GLN A 1 96 ? -10.828 -2.460 1.408 1.00 92.56 96 GLN A C 1
ATOM 723 O O . GLN A 1 96 ? -10.652 -1.718 2.379 1.00 92.56 96 GLN A O 1
ATOM 728 N N . ARG A 1 97 ? -10.437 -2.132 0.174 1.00 89.19 97 ARG A N 1
ATOM 729 C CA . ARG A 1 97 ? -9.847 -0.831 -0.146 1.00 89.19 97 ARG A CA 1
ATOM 730 C C . ARG A 1 97 ? -10.903 0.265 0.006 1.00 89.19 97 ARG A C 1
ATOM 732 O O . ARG A 1 97 ? -12.020 0.137 -0.491 1.00 89.19 97 ARG A O 1
ATOM 739 N N . VAL A 1 98 ? -10.543 1.339 0.697 1.00 86.88 98 VAL A N 1
ATOM 740 C CA . VAL A 1 98 ? -11.365 2.543 0.824 1.00 86.88 98 VAL A CA 1
ATOM 741 C C . VAL A 1 98 ? -11.056 3.438 -0.371 1.00 86.88 98 VAL A C 1
ATOM 743 O O . VAL A 1 98 ? -10.015 4.091 -0.412 1.00 86.88 98 VAL A O 1
ATOM 746 N N . THR A 1 99 ? -11.942 3.449 -1.361 1.00 68.75 99 THR A N 1
ATOM 747 C CA . THR A 1 99 ? -11.887 4.361 -2.509 1.00 68.75 99 THR A CA 1
ATOM 748 C C . THR A 1 99 ? -12.737 5.594 -2.208 1.00 68.75 99 THR A C 1
ATOM 750 O O . THR A 1 99 ? -13.961 5.531 -2.241 1.00 68.75 99 THR A O 1
ATOM 753 N N . GLY A 1 100 ? -12.093 6.718 -1.875 1.00 48.12 100 GLY A N 1
ATOM 754 C CA . GLY A 1 100 ? -12.772 8.009 -1.713 1.00 48.12 100 GLY A CA 1
ATOM 755 C C . GLY A 1 100 ? -12.110 8.949 -0.703 1.00 48.12 100 GLY A C 1
ATOM 756 O O . GLY A 1 100 ? -12.036 8.633 0.483 1.00 48.12 100 GLY A O 1
ATOM 757 N N . GLY A 1 101 ? -11.673 10.117 -1.188 1.00 40.25 101 GLY A N 1
ATOM 758 C CA . GLY A 1 101 ? -11.176 11.239 -0.381 1.00 40.25 101 GLY A CA 1
ATOM 759 C C . GLY A 1 101 ? -9.862 11.827 -0.899 1.00 40.25 101 GLY A C 1
ATOM 760 O O . GLY A 1 101 ? -8.822 11.573 -0.308 1.00 40.25 101 GLY A O 1
ATOM 761 N N . THR A 1 102 ? -9.932 12.566 -2.014 1.00 41.25 102 THR A N 1
ATOM 762 C CA . THR A 1 102 ? -8.980 13.605 -2.474 1.00 41.25 102 THR A CA 1
ATOM 763 C C . THR A 1 102 ? -7.548 13.517 -1.932 1.00 41.25 102 THR A C 1
ATOM 765 O O . THR A 1 102 ? -7.168 14.251 -1.021 1.00 41.25 102 THR A O 1
ATOM 768 N N . GLY A 1 103 ? -6.726 12.675 -2.550 1.00 38.50 103 GLY A N 1
ATOM 769 C CA . GLY A 1 103 ? -5.311 12.981 -2.707 1.00 38.50 103 GLY A CA 1
ATOM 770 C C . GLY A 1 103 ? -5.136 13.518 -4.118 1.00 38.50 103 GLY A C 1
ATOM 771 O O . GLY A 1 103 ? -5.325 12.762 -5.066 1.00 38.50 103 GLY A O 1
ATOM 772 N N . SER A 1 104 ? -4.830 14.810 -4.264 1.00 39.94 104 SER A N 1
ATOM 773 C CA . SER A 1 104 ? -4.236 15.350 -5.492 1.00 39.94 104 SER A CA 1
ATOM 774 C C . SER A 1 104 ? -2.891 14.659 -5.705 1.00 39.94 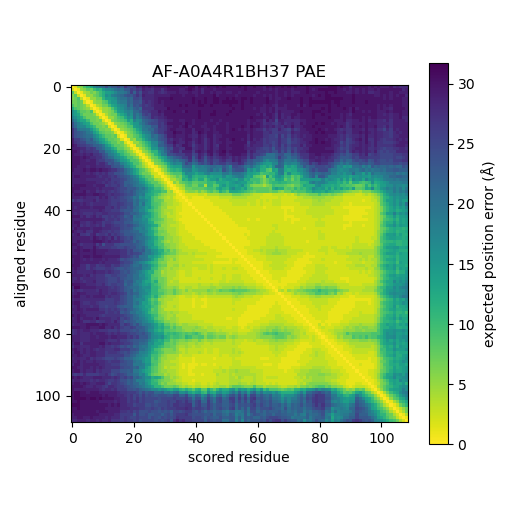104 SER A C 1
ATOM 776 O O . SER A 1 104 ? -1.855 15.164 -5.291 1.00 39.94 104 SER A O 1
ATOM 778 N N . GLY A 1 105 ? -2.920 13.459 -6.264 1.00 42.31 105 GLY A N 1
ATOM 779 C CA . GLY A 1 105 ? -1.758 12.721 -6.717 1.00 42.31 105 GLY A CA 1
ATOM 780 C C . GLY A 1 105 ? -1.951 12.499 -8.201 1.00 42.31 105 GLY A C 1
ATOM 781 O O . GLY A 1 105 ? -2.899 11.835 -8.610 1.00 42.31 105 GLY A O 1
ATOM 782 N N . THR A 1 106 ? -1.095 13.120 -8.999 1.00 42.03 106 THR A N 1
ATOM 783 C CA . THR A 1 106 ? -1.011 12.979 -10.452 1.00 42.03 106 THR A CA 1
ATOM 784 C C . THR A 1 106 ? -0.527 11.575 -10.829 1.00 42.03 106 THR A C 1
ATOM 786 O O . THR A 1 106 ? 0.562 11.421 -11.372 1.00 42.03 106 THR A O 1
ATOM 789 N N . THR A 1 107 ? -1.293 10.534 -10.507 1.00 45.28 107 THR A N 1
ATOM 790 C CA . THR A 1 107 ? -1.128 9.220 -11.141 1.00 45.28 107 THR A CA 1
ATOM 791 C C . THR A 1 107 ? -1.821 9.257 -12.502 1.00 45.28 107 THR A C 1
ATOM 793 O O . THR A 1 107 ? -2.982 9.669 -12.547 1.00 45.28 107 THR A O 1
ATOM 796 N N . PRO A 1 108 ? -1.153 8.868 -13.602 1.00 38.84 108 PRO A N 1
ATOM 797 C CA . PRO A 1 108 ? -1.845 8.617 -14.857 1.00 38.84 108 PRO A CA 1
ATOM 798 C C . PRO A 1 108 ? -2.763 7.403 -14.668 1.00 38.84 108 PRO A C 1
ATOM 800 O O . PRO A 1 108 ? -2.360 6.410 -14.058 1.00 38.84 108 PRO A O 1
ATOM 803 N N . GLU A 1 109 ? -4.010 7.557 -15.110 1.00 38.94 109 GLU A N 1
ATOM 804 C CA . GLU A 1 109 ? -5.016 6.490 -15.195 1.00 38.94 109 GLU A CA 1
ATOM 805 C C . GLU A 1 109 ? -4.625 5.403 -16.203 1.00 38.94 109 GLU A C 1
ATOM 807 O O . GLU A 1 109 ? -3.967 5.738 -17.217 1.00 38.94 109 GLU A O 1
#

Mean predicted aligned error: 14.65 Å

Nearest PDB structures (foldseek):
  3qf7-assembly3_A  TM=6.195E-01  e=1.965E+00  Thermotoga maritima
  4w9m-assembly2_I  TM=6.251E-01  e=2.805E+00  Thermotoga maritima MSB8
  3tho-assembly1_A  TM=6.383E-01  e=3.351E+00  Thermotoga maritima
  6w90-assembly1_A  TM=3.865E-01  e=1.645E+00  synthetic construct
  3hdj-assembly1_B  TM=2.237E-01  e=3.158E+00  Bordetella pertussis

Organism: NCBI:txid2502780

pLDDT: mean 73.25, std 20.99, range [36.28, 94.06]